Protein AF-A0A6P0SJJ9-F1 (afdb_monomer_lite)

Sequence (142 aa):
MNSSFESVNYPDRYIRHKGFMFYIEPIQSQLDQEDASFVLVPGLYNELDFSFRSVNYPDHFLRHQNYEIKLHESDGSDLFRKDATFKIVPGLYDDGGFSFESVNYPGYYIRHQNYQLYLHQLDNSELFNKDATFSIVKGFIQ

Structure (mmCIF, N/CA/C/O backbone):
data_AF-A0A6P0SJJ9-F1
#
_entry.id   AF-A0A6P0SJJ9-F1
#
loop_
_atom_site.group_PDB
_atom_site.id
_atom_site.type_symbol
_atom_site.label_atom_id
_atom_site.label_alt_id
_atom_site.label_comp_id
_atom_site.label_asym_id
_atom_site.label_entity_id
_atom_site.label_seq_id
_atom_site.pdbx_PDB_ins_code
_atom_site.Cartn_x
_atom_site.Cartn_y
_atom_site.Cartn_z
_atom_site.occupancy
_atom_site.B_iso_or_equiv
_atom_site.auth_seq_id
_atom_site.auth_comp_id
_atom_site.auth_asym_id
_atom_site.auth_atom_id
_atom_site.pdbx_PDB_model_num
ATOM 1 N N . MET A 1 1 ? 3.262 -1.990 17.799 1.00 78.94 1 MET A N 1
ATOM 2 C CA . MET A 1 1 ? 3.607 -0.629 17.341 1.00 78.94 1 MET A CA 1
ATOM 3 C C . MET A 1 1 ? 3.009 -0.463 15.964 1.00 78.94 1 MET A C 1
ATOM 5 O O . MET A 1 1 ? 3.092 -1.408 15.189 1.00 78.94 1 MET A O 1
ATOM 9 N N . ASN A 1 2 ? 2.385 0.680 15.704 1.00 92.81 2 ASN A N 1
ATOM 10 C CA . ASN A 1 2 ? 1.757 0.970 14.418 1.00 92.81 2 ASN A CA 1
ATOM 11 C C . ASN A 1 2 ? 2.792 1.590 13.468 1.00 92.81 2 ASN A C 1
ATOM 13 O O . ASN A 1 2 ? 3.774 2.190 13.921 1.00 92.81 2 ASN A O 1
ATOM 17 N N . SER A 1 3 ? 2.551 1.467 12.170 1.00 97.06 3 SER A N 1
ATOM 18 C CA . SER A 1 3 ? 3.398 1.963 11.087 1.00 97.06 3 SER A CA 1
ATOM 19 C C . SER A 1 3 ? 2.585 2.813 10.114 1.00 97.06 3 SER A C 1
ATOM 21 O O . SER A 1 3 ? 1.405 2.540 9.898 1.00 97.06 3 SER A O 1
ATOM 23 N N . SER A 1 4 ? 3.244 3.794 9.505 1.00 98.12 4 SER A N 1
ATOM 24 C CA . SER A 1 4 ? 2.756 4.521 8.327 1.00 98.12 4 SER A CA 1
ATOM 25 C C . SER A 1 4 ? 3.778 4.377 7.198 1.00 98.12 4 SER A C 1
ATOM 27 O O . SER A 1 4 ? 4.935 4.031 7.447 1.00 98.12 4 SER A O 1
ATOM 29 N N . PHE A 1 5 ? 3.370 4.644 5.959 1.00 98.50 5 PHE A N 1
ATOM 30 C CA . PHE A 1 5 ? 4.213 4.429 4.779 1.00 98.50 5 PHE A CA 1
ATOM 31 C C . PHE A 1 5 ? 4.271 5.699 3.938 1.00 98.50 5 PHE A C 1
ATOM 33 O O . PHE A 1 5 ? 3.246 6.120 3.409 1.00 98.50 5 PHE A O 1
ATOM 40 N N . GLU A 1 6 ? 5.444 6.317 3.841 1.00 98.56 6 GLU A N 1
ATOM 41 C CA . GLU A 1 6 ? 5.656 7.579 3.124 1.00 98.56 6 GLU A CA 1
ATOM 42 C C . GLU A 1 6 ? 6.171 7.331 1.707 1.00 98.56 6 GLU A C 1
ATOM 44 O O . GLU A 1 6 ? 7.075 6.524 1.518 1.00 98.56 6 GLU A O 1
ATOM 49 N N . SER A 1 7 ? 5.629 8.027 0.709 1.00 98.56 7 SER A N 1
ATOM 50 C CA . SER A 1 7 ? 6.098 7.940 -0.680 1.00 98.56 7 SER A CA 1
ATOM 51 C C . SER A 1 7 ? 7.488 8.560 -0.827 1.00 98.56 7 SER A C 1
ATOM 53 O O . SER A 1 7 ? 7.669 9.730 -0.499 1.00 98.56 7 SER A O 1
ATOM 55 N N . VAL A 1 8 ? 8.459 7.848 -1.410 1.00 97.69 8 VAL A N 1
ATOM 56 C CA . VAL A 1 8 ? 9.824 8.408 -1.545 1.00 97.69 8 VAL A CA 1
ATOM 57 C C . VAL A 1 8 ? 9.917 9.544 -2.567 1.00 97.69 8 VAL A C 1
ATOM 59 O O . VAL A 1 8 ? 10.735 10.449 -2.431 1.00 97.69 8 VAL A O 1
ATOM 62 N N . ASN A 1 9 ? 9.069 9.526 -3.598 1.00 97.50 9 ASN A N 1
ATOM 63 C CA . ASN A 1 9 ? 9.048 10.539 -4.658 1.00 97.50 9 ASN A CA 1
ATOM 64 C C . ASN A 1 9 ? 7.998 11.644 -4.466 1.00 97.50 9 ASN A C 1
ATOM 66 O O . ASN A 1 9 ? 7.994 12.612 -5.226 1.00 97.50 9 ASN A O 1
ATOM 70 N N . TYR A 1 10 ? 7.148 11.526 -3.444 1.00 97.94 10 TYR A N 1
ATOM 71 C CA . TYR A 1 10 ? 6.249 12.583 -2.987 1.00 97.94 10 TYR A CA 1
ATOM 72 C C . TYR A 1 10 ? 6.343 12.694 -1.459 1.00 97.94 10 TYR A C 1
ATOM 74 O O . TYR A 1 10 ? 5.454 12.191 -0.766 1.00 97.94 10 TYR A O 1
ATOM 82 N N . PRO A 1 11 ? 7.404 13.341 -0.942 1.00 94.19 11 PRO A N 1
ATOM 83 C CA . PRO A 1 11 ? 7.565 13.563 0.492 1.00 94.19 11 PRO A CA 1
ATOM 84 C C . PRO A 1 11 ? 6.331 14.233 1.105 1.00 94.19 11 PRO A C 1
ATOM 86 O O . PRO A 1 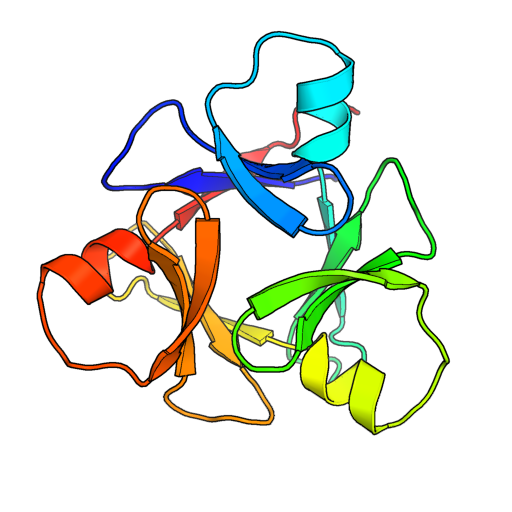11 ? 5.593 14.942 0.412 1.00 94.19 11 PRO A O 1
ATOM 89 N N . ASP A 1 12 ? 6.103 13.987 2.393 1.00 95.56 12 ASP A N 1
ATOM 90 C CA . ASP A 1 12 ? 4.917 14.411 3.150 1.00 95.56 12 ASP A CA 1
ATOM 91 C C . ASP A 1 12 ? 3.597 13.745 2.716 1.00 95.56 12 ASP A C 1
ATOM 93 O O . ASP A 1 12 ? 2.526 14.131 3.194 1.00 95.56 12 ASP A O 1
ATOM 97 N N . ARG A 1 13 ? 3.626 12.742 1.823 1.00 98.69 13 ARG A N 1
ATOM 98 C CA . ARG A 1 13 ? 2.438 11.961 1.446 1.00 98.69 13 ARG A CA 1
ATOM 99 C C . ARG A 1 13 ? 2.540 10.521 1.906 1.00 98.69 13 ARG A C 1
ATOM 101 O O . ARG A 1 13 ? 3.487 9.809 1.574 1.00 98.69 13 ARG A O 1
ATOM 108 N N . TYR A 1 14 ? 1.494 10.078 2.589 1.00 98.81 14 TYR A N 1
ATOM 109 C CA . TYR A 1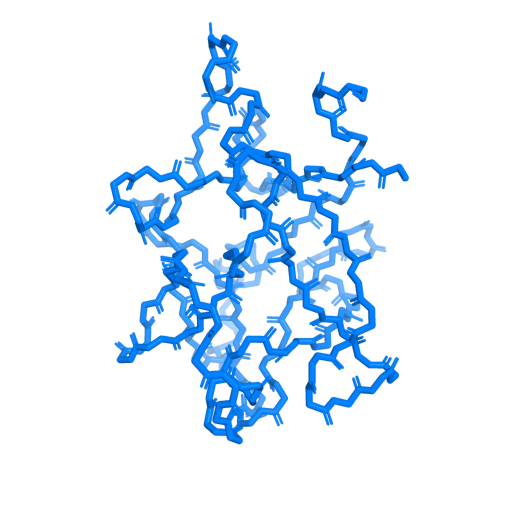 14 ? 1.447 8.776 3.231 1.00 98.81 14 TYR A CA 1
ATOM 110 C C . TYR A 1 14 ? 0.329 7.924 2.655 1.00 98.81 14 TYR A C 1
ATOM 112 O O . TYR A 1 14 ? -0.736 8.442 2.309 1.00 98.81 14 TYR A O 1
ATOM 120 N N . ILE A 1 15 ? 0.568 6.614 2.586 1.00 98.81 15 ILE A N 1
ATOM 121 C CA . ILE A 1 15 ? -0.477 5.634 2.309 1.00 98.81 15 ILE A CA 1
ATOM 122 C C . ILE A 1 15 ? -1.564 5.782 3.370 1.00 98.81 15 ILE A C 1
ATOM 124 O O . ILE A 1 15 ? -1.296 5.639 4.561 1.00 98.81 15 ILE A O 1
ATOM 128 N N . ARG A 1 16 ? -2.793 6.021 2.926 1.00 98.69 16 ARG A N 1
ATOM 129 C CA . ARG A 1 16 ? -3.986 6.031 3.769 1.00 98.69 16 ARG A CA 1
ATOM 130 C C . ARG A 1 16 ? -5.181 5.495 3.007 1.00 98.69 16 ARG A C 1
ATOM 132 O O . ARG A 1 16 ? -5.221 5.573 1.776 1.00 98.69 16 ARG A O 1
ATOM 139 N N . HIS A 1 17 ? -6.177 4.995 3.725 1.00 98.62 17 HIS A N 1
ATOM 140 C CA . HIS A 1 17 ? -7.463 4.687 3.107 1.00 98.62 17 HIS A CA 1
ATOM 141 C C . HIS A 1 17 ? -8.390 5.917 3.097 1.00 98.62 17 HIS A C 1
ATOM 143 O O . HIS A 1 17 ? -8.212 6.861 3.863 1.00 98.62 17 HIS A O 1
ATOM 149 N N . LYS A 1 18 ? -9.332 5.950 2.151 1.00 98.00 18 LYS A N 1
ATOM 150 C CA . LYS A 1 18 ? -10.395 6.955 2.011 1.00 98.00 18 LYS A CA 1
ATOM 151 C C . LYS A 1 18 ? -11.526 6.356 1.187 1.00 98.00 18 LYS A C 1
ATOM 153 O O . LYS A 1 18 ? -11.323 5.998 0.029 1.00 98.00 18 LYS A O 1
ATOM 158 N N . GLY A 1 19 ? -12.717 6.229 1.771 1.00 96.94 19 GLY A N 1
ATOM 159 C CA . GLY A 1 19 ? -13.846 5.592 1.081 1.00 96.94 19 GLY A CA 1
ATOM 160 C C . GLY A 1 19 ? -13.527 4.165 0.617 1.00 96.94 19 GLY A C 1
ATOM 161 O O . GLY A 1 19 ? -13.900 3.788 -0.489 1.00 96.94 19 GLY A O 1
ATOM 162 N N . PHE A 1 20 ? -12.796 3.404 1.440 1.00 97.75 20 PHE A N 1
ATOM 163 C CA . PHE A 1 20 ? -12.333 2.031 1.176 1.00 97.75 20 PHE A CA 1
ATOM 164 C C . PHE A 1 20 ? -11.338 1.852 0.016 1.00 97.75 20 PHE A C 1
ATOM 166 O O . PHE A 1 20 ? -10.963 0.724 -0.303 1.00 97.75 20 PHE A O 1
ATOM 173 N N . MET A 1 21 ? -10.848 2.942 -0.571 1.00 98.69 21 MET A N 1
ATOM 174 C CA . MET A 1 21 ? -9.752 2.945 -1.543 1.00 98.69 21 MET A CA 1
ATOM 175 C C . MET A 1 21 ? -8.486 3.503 -0.898 1.00 98.69 21 MET A C 1
ATOM 177 O O . MET A 1 21 ? -8.572 4.252 0.073 1.00 98.69 21 MET A O 1
ATOM 181 N N . PHE A 1 22 ? -7.314 3.158 -1.427 1.00 98.75 22 PHE A N 1
ATOM 182 C CA . PHE A 1 22 ? -6.045 3.663 -0.906 1.00 98.75 22 PHE A CA 1
ATOM 183 C C . PHE A 1 22 ? -5.429 4.757 -1.774 1.00 98.75 22 PHE A C 1
ATOM 185 O O . PHE A 1 22 ? -5.430 4.672 -3.002 1.00 98.75 22 PHE A O 1
ATOM 192 N N . TYR A 1 23 ? -4.844 5.752 -1.111 1.00 98.81 23 TYR A N 1
ATOM 193 C CA . TYR A 1 23 ? -4.188 6.901 -1.729 1.00 98.81 23 TYR A CA 1
ATOM 194 C C . TYR A 1 23 ? -2.895 7.264 -0.998 1.00 98.81 23 TYR A C 1
ATOM 196 O O . TYR A 1 23 ? -2.699 6.860 0.146 1.00 98.81 23 TYR A O 1
ATOM 204 N N . ILE A 1 24 ? -2.057 8.080 -1.641 1.00 98.88 24 ILE A N 1
ATOM 205 C CA . ILE A 1 24 ? -1.006 8.857 -0.983 1.00 98.88 24 ILE A CA 1
ATOM 206 C C . ILE A 1 24 ? -1.437 10.321 -0.816 1.00 98.88 24 ILE A C 1
ATOM 208 O O . ILE A 1 24 ? -1.603 11.074 -1.782 1.00 98.88 24 ILE A O 1
ATOM 212 N N . GLU A 1 25 ? -1.600 10.765 0.425 1.00 98.62 25 GLU A N 1
ATOM 213 C CA . GLU A 1 25 ? -2.015 12.137 0.732 1.00 98.62 25 GLU A CA 1
ATOM 214 C C . GLU A 1 25 ? -1.274 12.705 1.951 1.00 98.62 25 GLU A C 1
ATOM 216 O O . GLU A 1 25 ? -0.770 11.939 2.775 1.00 98.62 25 GLU A O 1
ATOM 221 N N . PRO A 1 26 ? -1.194 14.043 2.080 1.00 98.38 26 PRO A N 1
ATOM 222 C CA . PRO A 1 26 ? -0.755 14.675 3.316 1.00 98.38 26 PRO A CA 1
ATOM 223 C C . PRO A 1 26 ? -1.697 14.357 4.477 1.00 98.38 26 PRO A C 1
ATOM 225 O O . PRO A 1 26 ? -2.914 14.308 4.302 1.00 98.38 26 PRO A O 1
ATOM 228 N N . ILE A 1 27 ? -1.133 14.210 5.673 1.00 98.00 27 ILE A N 1
ATOM 229 C CA . ILE A 1 27 ? -1.885 13.935 6.902 1.00 98.00 27 ILE A CA 1
ATOM 230 C C . ILE A 1 27 ? -2.177 15.257 7.607 1.00 98.00 27 ILE A C 1
ATOM 232 O O . ILE A 1 27 ? -1.262 15.922 8.089 1.00 98.00 27 ILE A O 1
ATOM 236 N N . GLN A 1 28 ? -3.448 15.666 7.633 1.00 97.50 28 GLN A N 1
ATOM 237 C CA . GLN A 1 28 ? -3.851 17.010 8.077 1.00 97.50 28 GLN A CA 1
ATOM 238 C C . GLN A 1 28 ? -4.836 16.995 9.247 1.00 97.50 28 GLN A C 1
ATOM 240 O O . GLN A 1 28 ? -5.071 18.027 9.877 1.00 97.50 28 GLN A O 1
ATOM 245 N N . SER A 1 29 ? -5.412 15.838 9.554 1.00 97.81 29 SER A N 1
ATOM 246 C CA . SER A 1 29 ? -6.417 15.671 10.597 1.00 97.81 29 SER A CA 1
ATOM 247 C C . SER A 1 29 ? -6.179 14.406 11.418 1.00 97.81 29 SER A C 1
ATOM 249 O O . SER A 1 29 ? -5.416 13.526 11.027 1.00 97.81 29 SER A O 1
ATOM 251 N N . GLN A 1 30 ? -6.862 14.303 12.559 1.00 97.31 30 GLN A N 1
ATOM 252 C CA . GLN A 1 30 ? -6.878 13.081 13.369 1.00 97.31 30 GLN A CA 1
ATOM 253 C C . GLN A 1 30 ? -7.412 11.879 12.574 1.00 97.31 30 GLN A C 1
ATOM 255 O O . GLN A 1 30 ? -6.871 10.784 12.682 1.00 97.31 30 GLN A O 1
ATOM 260 N N . LEU A 1 31 ? -8.428 12.099 11.733 1.00 97.56 31 LEU A N 1
ATOM 261 C CA . LEU A 1 31 ? -8.965 11.053 10.869 1.00 97.56 31 LEU A CA 1
ATOM 262 C C . LEU A 1 31 ? -7.917 10.580 9.854 1.00 97.56 31 LEU A C 1
ATOM 264 O O . LEU A 1 31 ? -7.741 9.382 9.688 1.00 97.56 31 LEU A O 1
ATOM 268 N N . ASP A 1 32 ? -7.158 11.493 9.237 1.00 98.31 32 ASP A N 1
ATOM 269 C CA . ASP A 1 32 ? -6.086 11.089 8.316 1.00 98.31 32 ASP A CA 1
ATOM 270 C C . ASP A 1 32 ? -4.999 10.277 9.041 1.00 98.31 32 ASP A C 1
ATOM 272 O O . ASP A 1 32 ? -4.464 9.326 8.479 1.00 98.31 32 ASP A O 1
ATOM 276 N N . GLN A 1 33 ? -4.677 10.625 10.294 1.00 98.06 33 GLN A N 1
ATOM 277 C CA . GLN A 1 33 ? -3.707 9.880 11.106 1.00 98.06 33 GLN A CA 1
ATOM 278 C C . GLN A 1 33 ? -4.171 8.445 11.371 1.00 98.06 33 GLN A C 1
ATOM 280 O O . GLN A 1 33 ? -3.372 7.511 11.284 1.00 98.06 33 GLN A O 1
ATOM 285 N N . GLU A 1 34 ? -5.452 8.276 11.685 1.00 97.62 34 GLU A N 1
ATOM 286 C CA . GLU A 1 34 ? -6.103 6.980 11.862 1.00 97.62 34 GLU A CA 1
ATOM 287 C C . GLU A 1 34 ? -6.143 6.182 10.553 1.00 97.62 34 GLU A C 1
ATOM 289 O O . GLU A 1 34 ? -5.771 5.007 10.540 1.00 97.62 34 GLU A O 1
ATOM 294 N N . ASP A 1 35 ? -6.497 6.835 9.445 1.00 98.56 35 ASP A N 1
ATOM 295 C CA . ASP A 1 35 ? -6.578 6.229 8.115 1.00 98.56 35 ASP A CA 1
ATOM 296 C C . ASP A 1 35 ? -5.211 5.826 7.539 1.00 98.56 35 ASP A C 1
ATOM 298 O O . ASP A 1 35 ? -5.136 4.948 6.675 1.00 98.56 35 ASP A O 1
ATOM 302 N N . ALA A 1 36 ? -4.136 6.473 7.997 1.00 98.50 36 ALA A N 1
ATOM 303 C CA . ALA A 1 36 ? -2.756 6.245 7.569 1.00 98.50 36 ALA A CA 1
ATOM 304 C C . ALA A 1 36 ? -1.950 5.335 8.508 1.00 98.50 36 ALA A C 1
ATOM 306 O O . ALA A 1 36 ? -0.758 5.129 8.276 1.00 98.50 36 ALA A O 1
ATOM 307 N N . SER A 1 37 ? -2.567 4.812 9.571 1.00 98.06 37 SER A N 1
ATOM 308 C CA . SER A 1 37 ? -1.888 3.970 10.557 1.00 98.06 37 SER A CA 1
ATOM 309 C C . SER A 1 37 ? -2.290 2.505 10.409 1.00 98.06 37 SER A C 1
ATOM 311 O O . SER A 1 37 ? -3.470 2.149 10.428 1.00 98.06 37 SER A O 1
ATOM 313 N N . PHE A 1 38 ? -1.282 1.638 10.324 1.00 98.19 38 PHE A N 1
ATOM 314 C CA . PHE A 1 38 ? -1.453 0.205 10.104 1.00 98.19 38 PHE A CA 1
ATOM 315 C C . PHE A 1 38 ? -0.656 -0.619 11.107 1.00 98.19 38 PHE A C 1
ATOM 317 O O . PHE A 1 38 ? 0.400 -0.212 11.590 1.00 98.19 38 PHE A O 1
ATOM 324 N N . VAL A 1 39 ? -1.135 -1.826 11.377 1.00 97.88 39 VAL A N 1
ATOM 325 C CA . VAL A 1 39 ? -0.356 -2.869 12.040 1.00 97.88 39 VAL A CA 1
ATOM 326 C C . VAL A 1 39 ? 0.102 -3.853 10.973 1.00 97.88 39 VAL A C 1
ATOM 328 O O . VAL A 1 39 ? -0.727 -4.508 10.341 1.00 97.88 39 VAL A O 1
ATOM 331 N N . LEU A 1 40 ? 1.418 -3.976 10.793 1.00 97.69 40 LEU A N 1
ATOM 332 C CA . LEU A 1 40 ? 1.992 -5.093 10.049 1.00 97.69 40 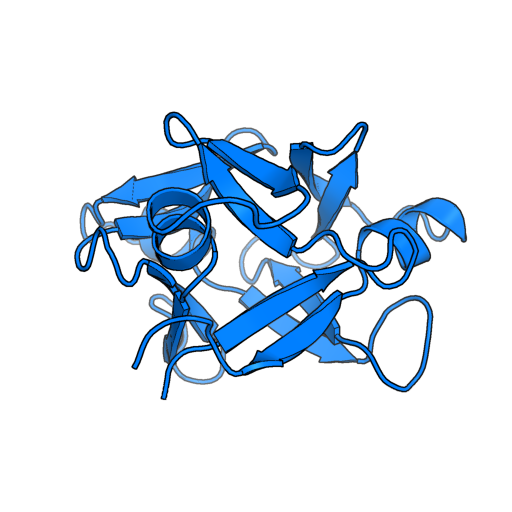LEU A CA 1
ATOM 333 C C . LEU A 1 40 ? 1.844 -6.359 10.893 1.00 97.69 40 LEU A C 1
ATOM 335 O O . LEU A 1 40 ? 2.387 -6.451 11.995 1.00 97.69 40 LEU A O 1
ATOM 339 N N . VAL A 1 41 ? 1.076 -7.314 10.384 1.00 98.19 41 VAL A N 1
ATOM 340 C CA . VAL A 1 41 ? 0.879 -8.632 10.997 1.00 98.19 41 VAL A CA 1
ATOM 341 C C . VAL A 1 41 ? 1.503 -9.708 10.106 1.00 98.19 41 VAL A C 1
ATOM 343 O O . VAL A 1 41 ? 1.704 -9.439 8.915 1.00 98.19 41 VAL A O 1
ATOM 346 N N . PRO A 1 42 ? 1.796 -10.913 10.640 1.00 98.62 42 PRO A N 1
ATOM 347 C CA . PRO A 1 42 ? 2.135 -12.056 9.799 1.00 98.62 42 PRO A CA 1
ATOM 348 C C . PRO A 1 42 ? 1.121 -12.206 8.666 1.00 98.62 42 PRO A C 1
ATOM 350 O O . PRO A 1 42 ? -0.083 -12.025 8.878 1.00 98.62 42 PRO A O 1
ATOM 353 N N . GLY A 1 43 ? 1.620 -12.479 7.465 1.00 98.44 43 GLY A N 1
ATOM 354 C CA . GLY A 1 43 ? 0.810 -12.557 6.263 1.00 98.44 43 GLY A CA 1
ATOM 355 C C . GLY A 1 43 ? -0.332 -13.547 6.428 1.00 98.44 43 GLY A C 1
ATOM 356 O O . GLY A 1 43 ? -0.128 -14.676 6.873 1.00 98.44 43 GLY A O 1
ATOM 357 N N . LEU A 1 44 ? -1.541 -13.132 6.047 1.00 98.56 44 LEU A N 1
ATOM 358 C CA . LEU A 1 44 ? -2.723 -13.970 6.222 1.00 98.56 44 LEU A CA 1
ATOM 359 C C . LEU A 1 44 ? -2.601 -15.291 5.446 1.00 98.56 44 LEU A C 1
ATOM 361 O O . LEU A 1 44 ? -3.116 -16.303 5.904 1.00 98.56 44 LEU A O 1
ATOM 365 N N . TYR A 1 45 ? -1.932 -15.295 4.287 1.00 98.38 45 TYR A N 1
ATOM 366 C CA . TYR A 1 45 ? -1.689 -16.502 3.487 1.00 98.38 45 TYR A CA 1
ATOM 367 C C . TYR A 1 45 ? -0.383 -17.233 3.833 1.00 98.38 45 TYR A C 1
ATOM 369 O O . TYR A 1 45 ? -0.338 -18.461 3.787 1.00 98.38 45 TYR A O 1
ATOM 377 N N . ASN A 1 46 ? 0.676 -16.486 4.147 1.00 96.88 46 ASN A N 1
ATOM 378 C CA . ASN A 1 46 ? 1.999 -17.005 4.484 1.00 96.88 46 ASN A CA 1
ATOM 379 C C . ASN A 1 46 ? 2.591 -16.163 5.616 1.00 96.88 46 ASN A C 1
ATOM 381 O O . ASN A 1 46 ? 2.838 -14.973 5.435 1.00 96.88 46 ASN A O 1
ATOM 385 N N . GLU A 1 47 ? 2.858 -16.787 6.760 1.00 97.44 47 GLU A N 1
ATOM 386 C CA . GLU A 1 47 ? 3.302 -16.098 7.979 1.00 97.44 47 GLU A CA 1
ATOM 387 C C . GLU A 1 47 ? 4.719 -15.504 7.878 1.00 97.44 47 GLU A C 1
ATOM 389 O O . GLU A 1 47 ? 5.101 -14.699 8.725 1.00 97.44 47 GLU A O 1
ATOM 394 N N . LEU A 1 48 ? 5.497 -15.885 6.856 1.00 97.69 48 LEU A N 1
ATOM 395 C CA . LEU A 1 48 ? 6.805 -15.285 6.556 1.00 97.69 48 LEU A CA 1
ATOM 396 C C . LEU A 1 48 ? 6.700 -13.944 5.810 1.00 97.69 48 LEU A C 1
ATOM 398 O O . LEU A 1 48 ? 7.682 -13.205 5.748 1.00 97.69 48 LEU A O 1
ATOM 402 N N . ASP A 1 49 ? 5.531 -13.659 5.237 1.00 98.50 49 ASP A N 1
ATOM 403 C CA . ASP A 1 49 ? 5.206 -12.416 4.541 1.00 98.50 49 ASP A CA 1
ATOM 404 C C . ASP A 1 49 ? 4.345 -11.520 5.453 1.00 98.50 49 ASP A C 1
ATOM 406 O O . ASP A 1 49 ? 4.211 -11.783 6.651 1.00 98.50 49 ASP A O 1
ATOM 410 N N . PHE A 1 50 ? 3.751 -10.448 4.917 1.00 98.69 50 PHE A N 1
ATOM 411 C CA . PHE A 1 50 ? 3.025 -9.465 5.725 1.00 98.69 50 PHE A CA 1
ATOM 412 C C . PHE A 1 50 ? 1.644 -9.122 5.173 1.00 98.69 50 PHE A C 1
ATOM 414 O O . PHE A 1 50 ? 1.420 -9.069 3.963 1.00 98.69 50 PHE A O 1
ATOM 421 N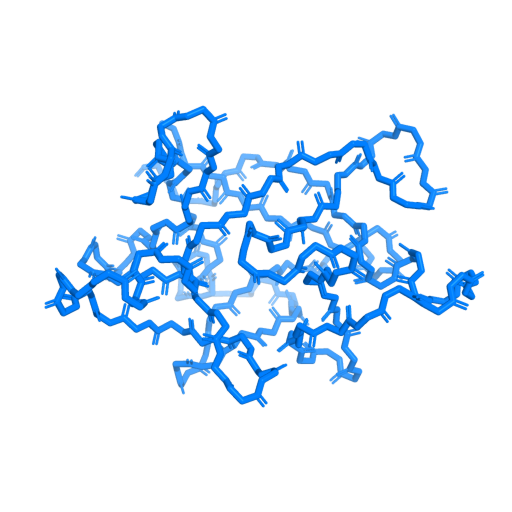 N . SER A 1 51 ? 0.728 -8.812 6.088 1.00 98.81 51 SER A N 1
ATOM 422 C CA . SER A 1 51 ? -0.556 -8.178 5.789 1.00 98.81 51 SER A CA 1
ATOM 423 C C . SER A 1 51 ? -0.675 -6.863 6.557 1.00 98.81 51 SER A C 1
ATOM 425 O O . SER A 1 51 ? -0.196 -6.735 7.686 1.00 98.81 51 SER A O 1
ATOM 427 N N . PHE A 1 52 ? -1.322 -5.873 5.943 1.00 98.69 52 PHE A N 1
ATOM 428 C CA . PHE A 1 52 ? -1.460 -4.527 6.499 1.00 98.69 52 PHE A CA 1
ATOM 429 C C . PHE A 1 52 ? -2.861 -4.387 7.081 1.00 98.69 52 PHE A C 1
ATOM 431 O O . PHE A 1 52 ? -3.833 -4.229 6.339 1.00 98.69 52 PHE A O 1
ATOM 438 N N . ARG A 1 53 ? -2.973 -4.471 8.405 1.00 98.69 53 ARG A N 1
ATOM 439 C CA . ARG A 1 53 ? -4.245 -4.310 9.115 1.00 98.69 53 ARG A CA 1
ATOM 440 C C . ARG A 1 53 ? -4.468 -2.842 9.449 1.00 98.69 53 ARG A C 1
ATOM 442 O O . ARG A 1 53 ? -3.568 -2.215 10.006 1.00 98.69 53 ARG A O 1
ATOM 449 N N . SER A 1 54 ? -5.641 -2.300 9.138 1.00 98.25 54 SER A N 1
ATOM 450 C CA . SER A 1 54 ? -5.989 -0.932 9.542 1.00 98.25 54 SER A CA 1
ATOM 451 C C . SER A 1 54 ? -6.059 -0.824 11.069 1.00 98.25 54 SER A C 1
ATOM 453 O O . SER A 1 54 ? -6.498 -1.754 11.748 1.00 98.25 54 SER A O 1
ATOM 455 N N . VAL A 1 55 ? -5.611 0.306 11.623 1.00 97.12 55 VAL A N 1
ATOM 456 C CA . VAL A 1 55 ? -5.763 0.570 13.060 1.00 97.12 55 VAL A CA 1
ATOM 457 C C . VAL A 1 55 ? -7.198 0.979 13.402 1.00 97.12 55 VAL A C 1
ATOM 459 O O . VAL A 1 55 ? -7.730 0.502 14.401 1.00 97.12 55 VAL A O 1
ATOM 462 N N . ASN A 1 56 ? -7.843 1.821 12.587 1.00 97.00 56 ASN A N 1
ATOM 463 C CA . ASN A 1 56 ? -9.205 2.301 12.855 1.00 97.00 56 ASN A CA 1
ATOM 464 C C . ASN A 1 56 ? -10.322 1.368 12.354 1.00 97.00 56 ASN A C 1
ATOM 466 O O . ASN A 1 56 ? -11.455 1.486 12.814 1.00 97.00 56 ASN A O 1
ATOM 470 N N . TYR A 1 57 ? -9.996 0.392 11.502 1.00 98.00 57 TYR A N 1
ATOM 471 C CA . TYR A 1 57 ? -10.871 -0.719 11.114 1.00 98.00 57 TYR A CA 1
ATOM 472 C C . TYR A 1 57 ? -10.152 -2.058 11.366 1.00 98.00 57 TYR A C 1
ATOM 474 O O . TYR A 1 57 ? -9.605 -2.643 10.430 1.00 98.00 57 TYR A O 1
ATOM 482 N N . PRO A 1 58 ? -10.127 -2.566 12.614 1.00 96.25 58 PRO A N 1
ATOM 483 C CA . PRO A 1 58 ? -9.278 -3.701 12.994 1.00 96.25 58 PRO A CA 1
ATOM 484 C C . PRO A 1 58 ? -9.560 -5.012 12.251 1.00 96.25 58 PRO A C 1
ATOM 486 O O . PRO A 1 58 ? -8.657 -5.832 12.111 1.00 96.25 58 PRO A O 1
ATOM 489 N N . ASP A 1 59 ? -10.777 -5.211 11.746 1.00 97.69 59 ASP A N 1
ATOM 490 C CA . ASP A 1 59 ? -11.139 -6.402 10.963 1.00 97.69 59 ASP A CA 1
ATOM 491 C C . ASP A 1 59 ? -10.828 -6.248 9.459 1.00 97.69 59 ASP A C 1
ATOM 493 O O . ASP A 1 59 ? -11.079 -7.157 8.664 1.00 97.69 59 ASP A O 1
ATOM 497 N N . HIS A 1 60 ? -10.284 -5.093 9.053 1.00 98.75 60 HIS A N 1
ATOM 498 C CA . HIS A 1 60 ? -10.009 -4.752 7.662 1.00 98.75 60 HIS A CA 1
ATOM 499 C C . HIS A 1 60 ? -8.516 -4.731 7.329 1.00 98.75 60 HIS A C 1
ATOM 501 O O . HIS A 1 60 ? -7.661 -4.301 8.112 1.00 98.75 60 HIS A O 1
ATOM 507 N N . PHE A 1 61 ? -8.220 -5.134 6.095 1.00 98.88 61 PHE A N 1
ATOM 508 C CA . PHE A 1 61 ? -6.867 -5.242 5.565 1.00 98.88 61 PHE A CA 1
ATOM 509 C C . PHE A 1 61 ? -6.745 -4.547 4.213 1.00 98.88 61 PHE A C 1
ATOM 511 O O . PHE A 1 61 ? -7.710 -4.466 3.446 1.00 98.88 61 PHE A O 1
ATOM 518 N N . LEU A 1 62 ? -5.536 -4.074 3.914 1.00 98.81 62 LEU A N 1
ATOM 519 C CA . LEU A 1 62 ? -5.142 -3.731 2.554 1.00 98.81 62 LEU A CA 1
ATOM 520 C C . LEU A 1 62 ? -5.121 -5.012 1.720 1.00 98.81 62 LEU A C 1
ATOM 522 O O . LEU A 1 62 ? -4.422 -5.966 2.061 1.00 98.81 62 LEU A O 1
ATOM 526 N N . ARG A 1 63 ? -5.845 -5.014 0.603 1.00 98.75 63 ARG A N 1
ATOM 527 C CA . ARG A 1 63 ? -5.769 -6.079 -0.399 1.00 98.75 63 ARG A CA 1
ATOM 528 C C . ARG A 1 63 ? -5.828 -5.516 -1.803 1.00 98.75 63 ARG A C 1
ATOM 530 O O . ARG A 1 63 ? -6.363 -4.425 -2.015 1.00 98.75 63 ARG A O 1
ATOM 537 N N . HIS A 1 64 ? -5.354 -6.288 -2.769 1.00 98.81 64 HIS A N 1
ATOM 538 C CA . HIS A 1 64 ? -5.639 -5.987 -4.166 1.00 98.81 64 HIS A CA 1
ATOM 539 C C . HIS A 1 64 ? -6.980 -6.597 -4.612 1.00 98.81 64 HIS A C 1
ATOM 541 O O . HIS A 1 64 ? -7.448 -7.607 -4.085 1.00 98.81 64 HIS A O 1
ATOM 547 N N . GLN A 1 65 ? -7.647 -5.935 -5.555 1.00 98.56 65 GLN A N 1
ATOM 548 C CA . GLN A 1 65 ? -8.791 -6.467 -6.293 1.00 98.56 65 GLN A CA 1
ATOM 549 C C . GLN A 1 65 ? -8.926 -5.741 -7.615 1.00 98.56 65 GLN A C 1
ATOM 551 O O . GLN A 1 65 ? -8.994 -4.514 -7.621 1.00 98.56 65 GLN A O 1
ATOM 556 N N . ASN A 1 66 ? -9.040 -6.475 -8.723 1.00 97.81 66 ASN A N 1
ATOM 557 C CA . ASN A 1 66 ? -9.119 -5.867 -10.056 1.00 97.81 66 ASN A CA 1
ATOM 558 C C . ASN A 1 66 ? -7.981 -4.852 -10.291 1.00 97.81 66 ASN A C 1
ATOM 560 O O . ASN A 1 66 ? -8.203 -3.804 -10.889 1.00 97.81 66 ASN A O 1
ATOM 564 N N . TYR A 1 67 ? -6.783 -5.153 -9.774 1.00 98.12 67 TYR A N 1
ATOM 565 C CA . TYR A 1 67 ? -5.592 -4.293 -9.806 1.00 98.12 67 TYR A CA 1
ATOM 566 C C . TYR A 1 67 ? -5.684 -2.976 -9.014 1.00 98.12 67 TYR A C 1
ATOM 568 O O . TYR A 1 67 ? -4.748 -2.184 -9.029 1.00 98.12 67 TYR A O 1
ATOM 576 N N . GLU A 1 68 ? -6.753 -2.749 -8.256 1.00 98.69 68 GLU A N 1
ATOM 577 C CA . GLU A 1 68 ? -6.867 -1.631 -7.318 1.00 98.69 68 GLU A CA 1
ATOM 578 C C . GLU A 1 68 ? -6.514 -2.076 -5.899 1.00 98.69 68 GLU A C 1
ATOM 580 O O . GLU A 1 68 ? -6.776 -3.220 -5.523 1.00 98.69 68 GLU A O 1
ATOM 585 N N . ILE A 1 69 ? -5.978 -1.165 -5.085 1.00 98.81 69 ILE A N 1
ATOM 586 C CA . ILE A 1 69 ? -5.732 -1.427 -3.665 1.00 98.81 69 ILE A CA 1
ATOM 587 C C . ILE A 1 69 ? -6.892 -0.891 -2.823 1.00 98.81 69 ILE A C 1
ATOM 589 O O . ILE A 1 69 ? -7.241 0.291 -2.892 1.00 98.81 69 ILE A O 1
ATOM 593 N N . LYS A 1 70 ? -7.490 -1.776 -2.021 1.00 98.69 70 LYS A N 1
ATOM 594 C CA . LYS A 1 70 ? -8.718 -1.520 -1.258 1.00 98.69 70 LYS A CA 1
ATOM 595 C C . LYS A 1 70 ? -8.553 -1.889 0.202 1.00 98.69 70 LYS A C 1
ATOM 597 O O . LYS A 1 70 ? -7.820 -2.820 0.532 1.00 98.69 70 LYS A O 1
ATOM 602 N N . LEU A 1 71 ? -9.285 -1.184 1.057 1.00 98.81 71 LEU A N 1
ATOM 603 C CA . LEU A 1 71 ? -9.504 -1.589 2.438 1.00 98.81 71 LEU A CA 1
ATOM 604 C C . LEU A 1 71 ? -10.749 -2.469 2.475 1.00 98.81 71 LEU A C 1
ATOM 606 O O . LEU A 1 71 ? -11.813 -2.052 2.022 1.00 98.81 71 LEU A O 1
ATOM 610 N N . HIS A 1 72 ? -10.626 -3.685 2.992 1.00 98.56 72 HIS A N 1
ATOM 611 C CA . HIS A 1 72 ? -11.743 -4.622 3.003 1.00 98.56 72 HIS A CA 1
ATOM 612 C C . HIS A 1 72 ? -11.718 -5.508 4.240 1.00 98.56 72 HIS A C 1
ATOM 614 O O . HIS A 1 72 ? -10.643 -5.925 4.676 1.00 98.56 72 HIS A O 1
ATOM 620 N N . GLU A 1 73 ? -12.900 -5.803 4.775 1.00 98.56 73 GLU A N 1
ATOM 621 C CA . GLU A 1 73 ? -13.077 -6.778 5.846 1.00 98.56 73 GLU A CA 1
ATOM 622 C C . GLU A 1 73 ? -12.651 -8.170 5.371 1.00 98.56 73 GLU A C 1
ATOM 624 O O . GLU A 1 73 ? -12.920 -8.562 4.230 1.00 98.56 73 GLU A O 1
ATOM 629 N N . SER A 1 74 ? -11.962 -8.909 6.239 1.00 97.88 74 SER A N 1
ATOM 630 C CA . SER A 1 74 ? -11.576 -10.288 5.948 1.00 97.88 74 SER A CA 1
ATOM 631 C C . SER A 1 74 ? -12.793 -11.205 5.923 1.00 97.88 74 SER A C 1
ATOM 633 O O . SER A 1 74 ? -13.468 -11.382 6.931 1.00 97.88 74 SER A O 1
ATOM 635 N N . ASP A 1 75 ? -13.027 -11.861 4.787 1.00 97.81 75 ASP A N 1
ATOM 636 C CA . ASP A 1 75 ? -14.052 -12.905 4.650 1.00 97.81 75 ASP A CA 1
ATOM 637 C C . ASP A 1 75 ? -13.530 -14.309 5.013 1.00 97.81 75 ASP A C 1
ATOM 639 O O . ASP A 1 75 ? -14.251 -15.303 4.913 1.00 97.81 75 ASP A O 1
ATOM 643 N N . GLY A 1 76 ? -12.257 -14.413 5.413 1.00 97.38 76 GLY A N 1
ATOM 644 C CA . GLY A 1 76 ? -11.616 -15.680 5.752 1.00 97.38 76 GLY A CA 1
ATOM 645 C C . GLY A 1 76 ? -11.428 -16.635 4.567 1.00 97.38 76 GLY A C 1
ATOM 646 O O . GLY A 1 76 ? -11.092 -17.801 4.783 1.00 97.38 76 GLY A O 1
ATOM 647 N N . SER A 1 77 ? -11.614 -16.190 3.324 1.00 98.62 77 SER A N 1
ATOM 648 C CA . SER A 1 77 ? -11.371 -17.006 2.134 1.00 98.62 77 S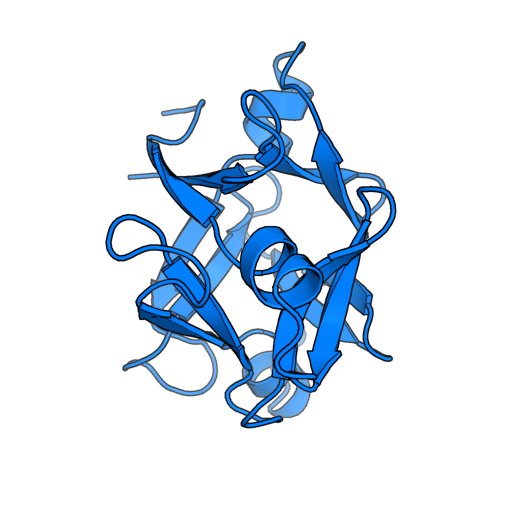ER A CA 1
ATOM 649 C C . SER A 1 77 ? -9.879 -17.096 1.798 1.00 98.62 77 SER A C 1
ATOM 651 O O . SER A 1 77 ? -9.092 -16.193 2.083 1.00 98.62 77 SER A O 1
ATOM 653 N N . ASP A 1 78 ? -9.470 -18.183 1.135 1.00 98.56 78 ASP A N 1
ATOM 654 C CA . ASP A 1 78 ? -8.103 -18.310 0.608 1.00 98.56 78 ASP A CA 1
ATOM 655 C C . ASP A 1 78 ? -7.742 -17.190 -0.370 1.00 98.56 78 ASP A C 1
ATOM 657 O O . ASP A 1 78 ? -6.596 -16.743 -0.399 1.00 98.56 78 ASP A O 1
ATOM 661 N N . LEU A 1 79 ? -8.709 -16.747 -1.180 1.00 98.62 79 LEU A N 1
ATOM 662 C CA . LEU A 1 79 ? -8.503 -15.668 -2.137 1.00 98.62 79 LEU A CA 1
ATOM 663 C C . LEU A 1 79 ? -8.196 -14.361 -1.408 1.00 98.62 79 LEU A C 1
ATOM 665 O O . LEU A 1 79 ? -7.172 -13.752 -1.696 1.00 98.62 79 LEU A O 1
ATOM 669 N N . PHE A 1 80 ? -9.010 -13.984 -0.418 1.00 98.81 80 PHE A N 1
ATOM 670 C CA . PHE A 1 80 ? -8.760 -12.784 0.377 1.00 98.81 80 PHE A CA 1
ATOM 671 C C . PHE A 1 80 ? -7.384 -12.833 1.033 1.00 98.81 80 PHE A C 1
ATOM 673 O O . PHE A 1 80 ? -6.624 -11.873 0.938 1.00 98.81 80 PHE A O 1
ATOM 680 N N . ARG A 1 81 ? -7.034 -13.963 1.663 1.00 98.81 81 ARG A N 1
ATOM 681 C CA . ARG A 1 81 ? -5.724 -14.118 2.309 1.00 98.81 81 ARG A CA 1
ATOM 682 C C . ARG A 1 81 ? -4.584 -13.887 1.325 1.00 98.81 81 ARG A C 1
ATOM 684 O O . ARG A 1 81 ? -3.636 -13.180 1.654 1.00 98.81 81 ARG A O 1
ATOM 691 N N . LYS A 1 82 ? -4.674 -14.460 0.124 1.00 98.81 82 LYS A N 1
ATOM 692 C CA . LYS A 1 82 ? -3.672 -14.282 -0.933 1.00 98.81 82 LYS A CA 1
ATOM 693 C C . LYS A 1 82 ? -3.615 -12.836 -1.423 1.00 98.81 82 LYS A C 1
ATOM 695 O O . LYS A 1 82 ? -2.526 -12.290 -1.549 1.00 98.81 82 LYS A O 1
ATOM 700 N N . ASP A 1 83 ? -4.771 -12.216 -1.635 1.00 98.88 83 ASP A N 1
ATOM 701 C CA . ASP A 1 83 ? -4.879 -10.842 -2.128 1.00 98.88 83 ASP A CA 1
ATOM 702 C C . ASP A 1 83 ? -4.407 -9.788 -1.114 1.00 98.88 83 ASP A C 1
ATOM 704 O O . ASP A 1 83 ? -4.008 -8.686 -1.495 1.00 98.88 83 ASP A O 1
ATOM 708 N N . ALA A 1 84 ? -4.459 -10.123 0.176 1.00 98.88 84 ALA A N 1
ATOM 709 C CA . ALA A 1 84 ? -4.076 -9.270 1.297 1.00 98.88 84 ALA A CA 1
ATOM 710 C C . ALA A 1 84 ? -2.661 -9.546 1.838 1.00 98.88 84 ALA A C 1
ATOM 712 O O . ALA A 1 84 ? -2.294 -9.007 2.885 1.00 98.88 84 ALA A O 1
ATOM 713 N N . THR A 1 85 ? -1.870 -10.404 1.185 1.00 98.94 85 THR A N 1
ATOM 714 C CA . THR A 1 85 ? -0.513 -10.747 1.637 1.00 98.94 85 THR A CA 1
ATOM 715 C C . THR A 1 85 ? 0.531 -10.248 0.643 1.00 98.94 85 THR A C 1
ATOM 717 O O . THR A 1 85 ? 0.426 -10.474 -0.565 1.00 98.94 85 THR A O 1
ATOM 720 N N . PHE A 1 86 ? 1.562 -9.587 1.164 1.00 98.88 86 PHE A N 1
ATOM 721 C CA . PHE A 1 86 ? 2.634 -8.989 0.379 1.00 98.88 86 PHE A CA 1
ATOM 722 C C . PHE A 1 86 ? 3.998 -9.285 0.997 1.00 98.88 86 PHE A C 1
ATOM 724 O O . PHE A 1 86 ? 4.163 -9.293 2.219 1.00 98.88 86 PHE A O 1
ATOM 731 N N . LYS A 1 87 ? 4.995 -9.467 0.136 1.00 98.81 87 LYS A N 1
ATOM 732 C CA . LYS A 1 87 ? 6.401 -9.457 0.528 1.00 98.81 87 LYS A CA 1
ATOM 733 C C . LYS A 1 87 ? 6.851 -8.015 0.688 1.00 98.81 87 LYS A C 1
ATOM 735 O O . LYS A 1 87 ? 6.581 -7.187 -0.181 1.00 98.81 87 LYS A O 1
ATOM 740 N N . ILE A 1 88 ? 7.582 -7.733 1.758 1.00 98.38 88 ILE A N 1
ATOM 741 C CA . ILE A 1 88 ? 8.313 -6.475 1.908 1.00 98.38 88 ILE A CA 1
ATOM 742 C C . ILE A 1 88 ? 9.730 -6.726 1.395 1.00 98.38 88 ILE A C 1
ATOM 744 O O . ILE A 1 88 ? 10.466 -7.527 1.969 1.00 98.38 88 ILE A O 1
ATOM 748 N N . VAL A 1 89 ? 10.094 -6.074 0.295 1.00 98.19 89 VAL A N 1
ATOM 749 C CA . VAL A 1 89 ? 11.397 -6.229 -0.369 1.00 98.19 89 VAL A CA 1
ATOM 750 C C . VAL A 1 89 ? 12.163 -4.902 -0.353 1.00 98.19 89 VAL A C 1
ATOM 752 O O . VAL A 1 89 ? 11.535 -3.860 -0.132 1.00 98.19 89 VAL A O 1
ATOM 755 N N . PRO A 1 90 ? 13.495 -4.905 -0.576 1.00 98.19 90 PRO A N 1
ATOM 756 C CA . PRO A 1 90 ? 14.239 -3.667 -0.797 1.00 98.19 90 PRO A CA 1
ATOM 757 C C . PRO A 1 90 ? 13.564 -2.791 -1.857 1.00 98.19 90 PRO A C 1
ATOM 759 O O . PRO A 1 90 ? 12.991 -3.315 -2.817 1.00 98.19 90 PRO A O 1
ATOM 762 N N . GLY A 1 91 ? 13.605 -1.475 -1.656 1.00 97.56 91 GLY A N 1
ATOM 763 C CA . GLY A 1 91 ? 12.997 -0.502 -2.554 1.00 97.56 91 GLY A CA 1
ATOM 764 C C . GLY A 1 91 ? 13.453 -0.681 -3.999 1.00 97.56 91 GLY A C 1
ATOM 765 O O . GLY A 1 91 ? 14.624 -0.922 -4.282 1.00 97.56 91 GLY A O 1
ATOM 766 N N . LEU A 1 92 ? 12.516 -0.548 -4.938 1.00 97.81 92 LEU A N 1
ATOM 767 C CA . LEU A 1 92 ? 12.826 -0.622 -6.368 1.00 97.81 92 LEU A CA 1
ATOM 768 C C . LEU A 1 92 ? 13.594 0.613 -6.872 1.00 97.81 92 LEU A C 1
ATOM 770 O O . LEU A 1 92 ? 14.171 0.573 -7.959 1.00 97.81 92 LEU A O 1
ATOM 774 N N . TYR A 1 93 ? 13.566 1.720 -6.122 1.00 96.81 93 TYR A N 1
ATOM 775 C CA . TYR A 1 93 ? 14.211 2.982 -6.491 1.00 96.81 93 TYR A CA 1
ATOM 776 C C . TYR A 1 93 ? 15.485 3.301 -5.703 1.00 96.81 93 TYR A C 1
ATOM 778 O O . TYR A 1 93 ? 16.454 3.777 -6.295 1.00 96.81 93 TYR A O 1
ATOM 786 N N . ASP A 1 94 ? 15.487 3.071 -4.391 1.00 91.19 94 ASP A N 1
ATOM 787 C CA . ASP A 1 94 ? 16.614 3.376 -3.511 1.00 91.19 94 ASP A CA 1
ATOM 788 C C . ASP A 1 94 ? 16.854 2.258 -2.482 1.00 91.19 94 ASP A C 1
ATOM 790 O O . ASP A 1 94 ? 15.994 1.410 -2.242 1.00 91.19 94 ASP A O 1
ATOM 794 N N . ASP A 1 95 ? 18.040 2.269 -1.869 1.00 85.56 95 ASP A N 1
ATOM 795 C CA . ASP A 1 95 ? 18.465 1.261 -0.887 1.00 85.56 95 ASP A CA 1
ATOM 796 C C . ASP A 1 95 ? 17.883 1.498 0.526 1.00 85.56 95 ASP A C 1
ATOM 798 O O . ASP A 1 95 ? 18.191 0.750 1.457 1.00 85.56 95 ASP A O 1
ATOM 802 N N . GLY A 1 96 ? 17.098 2.566 0.723 1.00 88.44 96 GLY A N 1
ATOM 803 C CA . GLY A 1 96 ? 16.584 2.986 2.034 1.00 88.44 96 GLY A CA 1
ATOM 804 C C . GLY A 1 96 ? 15.090 2.730 2.242 1.00 88.44 96 GLY A C 1
ATOM 805 O O . GLY A 1 96 ? 14.640 2.613 3.383 1.00 88.44 96 GLY A O 1
ATOM 806 N N . GLY A 1 97 ? 14.329 2.655 1.155 1.00 96.12 97 GLY A N 1
ATOM 807 C CA . GLY A 1 97 ? 12.904 2.382 1.133 1.00 96.12 97 GLY A CA 1
ATOM 808 C C . GLY A 1 97 ? 12.582 0.910 0.904 1.00 96.12 97 GLY A C 1
ATOM 809 O O . GLY A 1 97 ? 13.448 0.039 0.798 1.00 96.12 97 GLY A O 1
ATOM 810 N N . PHE A 1 98 ? 11.286 0.637 0.822 1.00 98.56 98 PHE A N 1
ATOM 811 C CA . PHE A 1 98 ? 10.735 -0.696 0.642 1.00 98.56 98 PHE A CA 1
ATOM 812 C C . PHE A 1 98 ? 9.671 -0.695 -0.446 1.00 98.56 98 PHE A C 1
ATOM 814 O O . PHE A 1 98 ? 8.932 0.276 -0.613 1.00 98.56 98 PHE A O 1
ATOM 821 N N . SER A 1 99 ? 9.561 -1.817 -1.147 1.00 98.75 99 SER A N 1
ATOM 822 C CA . SER A 1 99 ? 8.483 -2.079 -2.097 1.00 98.75 99 SER A CA 1
ATOM 823 C C . SER A 1 99 ? 7.670 -3.289 -1.646 1.00 98.75 99 SER A C 1
ATOM 825 O O . SER A 1 99 ? 8.169 -4.168 -0.939 1.00 98.75 99 SER A O 1
ATOM 827 N N . PHE A 1 100 ? 6.397 -3.327 -2.040 1.00 98.81 100 PHE A N 1
ATOM 828 C CA . PHE A 1 100 ? 5.453 -4.351 -1.591 1.00 98.81 100 PHE A CA 1
ATOM 829 C C . PHE A 1 100 ? 5.016 -5.221 -2.767 1.00 98.81 100 PHE A C 1
ATOM 831 O O . PHE A 1 100 ? 4.217 -4.785 -3.596 1.00 98.81 100 PHE A O 1
ATOM 838 N N . GLU A 1 101 ? 5.555 -6.436 -2.847 1.00 98.88 101 GLU A N 1
ATOM 839 C CA . GLU A 1 101 ? 5.266 -7.394 -3.920 1.00 98.88 101 GLU A CA 1
ATOM 840 C C . GLU A 1 101 ? 4.096 -8.303 -3.525 1.00 98.88 101 GLU A C 1
ATOM 842 O O . GLU A 1 101 ? 4.075 -8.851 -2.424 1.00 98.88 101 GLU A O 1
ATOM 847 N N . SER A 1 102 ? 3.128 -8.509 -4.415 1.00 98.88 102 SER A N 1
ATOM 848 C CA . SER A 1 102 ? 2.028 -9.450 -4.174 1.00 98.88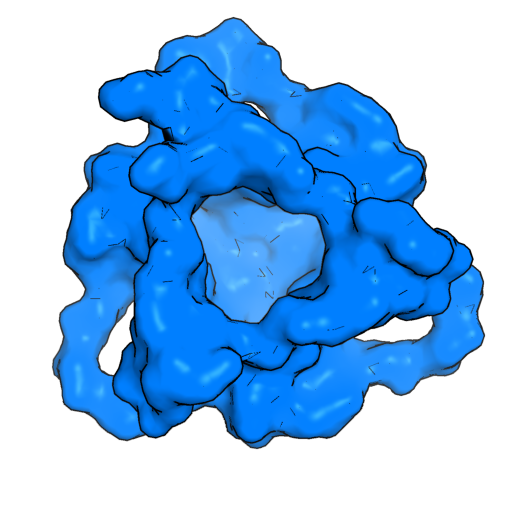 102 SER A CA 1
ATOM 849 C C . SER A 1 102 ? 2.529 -10.897 -4.104 1.00 98.88 102 SER A C 1
ATOM 851 O O . SER A 1 102 ? 3.279 -11.351 -4.969 1.00 98.88 102 SER A O 1
ATOM 853 N N . VAL A 1 103 ? 2.064 -11.673 -3.116 1.00 98.62 103 VAL A N 1
ATOM 854 C CA . VAL A 1 103 ? 2.443 -13.096 -3.023 1.00 98.62 103 VAL A CA 1
ATOM 855 C C . VAL A 1 103 ? 1.772 -13.973 -4.080 1.00 98.62 103 VAL A C 1
ATOM 857 O O . VAL A 1 103 ? 2.332 -14.998 -4.464 1.00 98.62 103 VAL A O 1
ATOM 860 N N . ASN A 1 104 ? 0.573 -13.603 -4.543 1.00 98.50 104 ASN A N 1
ATOM 861 C CA . ASN A 1 104 ? -0.179 -14.363 -5.544 1.00 98.50 104 ASN A CA 1
ATOM 862 C C . ASN A 1 104 ? -0.068 -13.802 -6.967 1.00 98.50 104 ASN A C 1
ATOM 864 O O . ASN A 1 104 ? -0.484 -14.484 -7.901 1.00 98.50 104 ASN A O 1
ATOM 868 N N . TYR A 1 105 ? 0.556 -12.633 -7.134 1.00 98.62 105 TYR A N 1
ATOM 869 C CA . TYR A 1 105 ? 0.973 -12.076 -8.422 1.00 98.62 105 TYR A CA 1
ATOM 870 C C . TYR A 1 105 ? 2.454 -11.652 -8.367 1.00 98.62 105 TYR A C 1
ATOM 872 O O . TYR A 1 105 ? 2.746 -10.458 -8.290 1.00 98.62 105 TYR A O 1
ATOM 880 N N . PRO A 1 106 ? 3.410 -12.601 -8.405 1.00 98.38 106 PRO A N 1
ATOM 881 C CA . PRO A 1 106 ? 4.835 -12.270 -8.415 1.00 98.38 106 PRO A CA 1
ATOM 882 C C . PRO A 1 106 ? 5.204 -11.326 -9.567 1.00 98.38 106 PRO A C 1
ATOM 884 O O . PRO A 1 106 ? 4.706 -11.469 -10.686 1.00 98.38 106 PRO A O 1
ATOM 887 N N . GLY A 1 107 ? 6.075 -10.356 -9.293 1.00 98.56 107 GLY A N 1
ATOM 888 C CA . GLY A 1 107 ? 6.411 -9.265 -10.212 1.00 98.56 107 GLY A CA 1
ATOM 889 C C . GLY A 1 107 ? 5.379 -8.131 -10.275 1.00 98.56 107 GLY A C 1
ATOM 890 O O . GLY A 1 107 ? 5.564 -7.199 -11.061 1.00 98.56 107 GLY A O 1
ATOM 891 N N . TYR A 1 108 ? 4.312 -8.184 -9.469 1.00 98.88 108 TYR A N 1
ATOM 892 C CA . TYR A 1 108 ? 3.374 -7.078 -9.289 1.00 98.88 108 TYR A CA 1
ATOM 893 C C . TYR A 1 108 ? 3.581 -6.405 -7.938 1.00 98.88 108 TYR A C 1
ATOM 895 O O . TYR A 1 108 ? 3.681 -7.068 -6.904 1.00 98.88 108 TYR A O 1
ATOM 903 N N . TYR A 1 109 ? 3.573 -5.076 -7.955 1.00 98.94 109 TYR A N 1
ATOM 904 C CA . TYR A 1 109 ? 3.888 -4.243 -6.804 1.00 98.94 109 TYR A CA 1
ATOM 905 C C . TYR A 1 109 ? 2.775 -3.246 -6.523 1.00 98.94 109 TYR A C 1
ATOM 907 O O . TYR A 1 109 ? 2.115 -2.750 -7.444 1.00 98.94 109 TYR A O 1
ATOM 915 N N . ILE A 1 110 ? 2.587 -2.937 -5.242 1.00 98.94 110 ILE A N 1
ATOM 916 C CA . ILE A 1 110 ? 1.824 -1.758 -4.842 1.00 98.94 110 ILE A CA 1
ATOM 917 C C . ILE A 1 110 ? 2.600 -0.531 -5.306 1.00 98.94 110 ILE A C 1
ATOM 919 O O . ILE A 1 110 ? 3.760 -0.349 -4.939 1.00 98.94 110 ILE A O 1
ATOM 923 N N . ARG A 1 111 ? 1.940 0.331 -6.075 1.00 98.81 111 ARG A N 1
ATOM 924 C CA . ARG A 1 111 ? 2.457 1.651 -6.426 1.00 98.81 111 ARG A CA 1
ATOM 925 C C . ARG A 1 111 ? 1.350 2.678 -6.448 1.00 98.81 111 ARG A C 1
ATOM 927 O O . ARG A 1 111 ? 0.186 2.327 -6.660 1.00 98.81 111 ARG A O 1
ATOM 934 N N . HIS A 1 112 ? 1.701 3.946 -6.291 1.00 98.81 112 HIS A N 1
ATOM 935 C CA . HIS A 1 112 ? 0.745 5.003 -6.594 1.00 98.81 112 HIS A CA 1
ATOM 936 C C . HIS A 1 112 ? 0.700 5.307 -8.103 1.00 98.81 112 HIS A C 1
ATOM 938 O O . HIS A 1 112 ? 1.625 5.029 -8.864 1.00 98.81 112 HIS A O 1
ATOM 944 N N . GLN A 1 113 ? -0.443 5.805 -8.567 1.00 98.50 113 GLN A N 1
ATOM 945 C CA . GLN A 1 113 ? -0.631 6.421 -9.875 1.00 98.50 113 GLN A CA 1
ATOM 946 C C . GLN A 1 113 ? -1.644 7.540 -9.719 1.00 98.50 113 GLN A C 1
ATOM 948 O O . GLN A 1 113 ? -2.781 7.281 -9.321 1.00 98.50 113 GLN A O 1
ATOM 953 N N . ASN A 1 114 ? -1.262 8.776 -10.043 1.00 96.94 114 ASN A N 1
ATOM 954 C CA . ASN A 1 114 ? -2.121 9.942 -9.804 1.00 96.94 114 ASN A CA 1
ATOM 955 C C . ASN A 1 114 ? -2.664 9.956 -8.360 1.00 96.94 114 ASN A C 1
ATOM 957 O O . ASN A 1 114 ? -3.846 10.200 -8.130 1.00 96.94 114 ASN A O 1
ATOM 961 N N . TYR A 1 115 ? -1.788 9.640 -7.401 1.00 98.19 115 TYR A N 1
ATOM 962 C CA . TYR A 1 115 ? -2.054 9.522 -5.965 1.00 98.19 115 TYR A CA 1
ATOM 963 C C . TYR A 1 115 ? -2.901 8.335 -5.493 1.00 98.19 115 TYR A C 1
ATOM 965 O O . TYR A 1 115 ? -2.940 8.114 -4.291 1.00 98.19 115 TYR A O 1
ATOM 973 N N . GLN A 1 116 ? -3.546 7.552 -6.358 1.00 98.81 116 GLN A N 1
ATOM 974 C CA . GLN A 1 116 ? -4.270 6.340 -5.942 1.00 98.81 116 GLN A CA 1
ATOM 975 C C . GLN A 1 116 ? -3.351 5.116 -5.976 1.00 98.81 116 GLN A C 1
ATOM 977 O O . GLN A 1 116 ? -2.501 5.020 -6.859 1.00 98.81 116 GLN A O 1
ATOM 982 N N . LEU A 1 117 ? -3.513 4.177 -5.042 1.00 98.88 117 LEU A N 1
ATOM 983 C CA . LEU A 1 117 ? -2.751 2.930 -5.032 1.00 98.88 117 LEU A CA 1
ATOM 984 C C . LEU A 1 117 ? -3.363 1.862 -5.941 1.00 98.88 117 LEU A C 1
ATOM 986 O O . LEU A 1 117 ? -4.561 1.568 -5.893 1.00 98.88 117 LEU A O 1
ATOM 990 N N . TYR A 1 118 ? -2.488 1.226 -6.708 1.00 98.88 118 TYR A N 1
ATOM 991 C CA . TYR A 1 118 ? -2.794 0.125 -7.610 1.00 98.88 118 TYR A CA 1
ATOM 992 C C . TYR A 1 118 ? -1.782 -1.003 -7.438 1.00 98.88 118 TYR A C 1
ATOM 994 O O . TYR A 1 118 ? -0.657 -0.785 -6.984 1.00 98.88 118 TYR A O 1
ATOM 1002 N N . LEU A 1 119 ? -2.186 -2.202 -7.846 1.00 98.88 119 LEU A N 1
ATOM 1003 C CA . LEU A 1 119 ? -1.293 -3.329 -8.052 1.00 98.88 119 LEU A CA 1
ATOM 1004 C C . LEU A 1 119 ? -0.934 -3.400 -9.537 1.00 98.88 119 LEU A C 1
ATOM 1006 O O . LEU A 1 119 ? -1.773 -3.754 -10.364 1.00 98.88 119 LEU A O 1
ATOM 1010 N N . HIS A 1 120 ? 0.316 -3.113 -9.879 1.00 98.81 120 HIS A N 1
ATOM 1011 C CA . HIS A 1 120 ? 0.771 -3.138 -11.267 1.00 98.81 120 HIS A CA 1
ATOM 1012 C C . HIS A 1 120 ? 2.009 -4.002 -11.451 1.00 98.81 120 HIS A C 1
ATOM 1014 O O . HIS A 1 120 ? 2.838 -4.118 -10.552 1.00 98.81 120 HIS A O 1
ATOM 1020 N N . GLN A 1 121 ? 2.132 -4.589 -12.641 1.00 98.75 121 GLN A N 1
ATOM 1021 C CA . GLN A 1 121 ? 3.323 -5.327 -13.036 1.00 98.75 121 GLN A CA 1
ATOM 1022 C C . GLN A 1 121 ? 4.503 -4.366 -13.178 1.00 98.75 121 GLN A C 1
ATOM 1024 O O . GLN A 1 121 ? 4.345 -3.295 -13.766 1.00 98.75 121 GLN A O 1
ATOM 1029 N N . LEU A 1 122 ? 5.668 -4.762 -12.669 1.00 98.38 122 LEU A N 1
ATOM 1030 C CA . LEU A 1 122 ? 6.909 -4.014 -12.834 1.00 98.38 122 LEU A CA 1
ATOM 1031 C C . LEU A 1 122 ? 7.231 -3.810 -14.319 1.00 98.38 122 LEU A C 1
ATOM 1033 O O . LEU A 1 122 ? 7.403 -4.775 -15.064 1.00 98.38 122 LEU A O 1
ATOM 1037 N N . ASP A 1 123 ? 7.354 -2.548 -14.730 1.00 97.62 123 ASP A N 1
ATOM 1038 C CA . ASP A 1 123 ? 7.703 -2.161 -16.104 1.00 97.62 123 ASP A CA 1
ATOM 1039 C C . ASP A 1 123 ? 9.174 -1.727 -16.266 1.00 97.62 123 ASP A C 1
ATOM 1041 O O . ASP A 1 123 ? 9.611 -1.420 -17.374 1.00 97.62 123 ASP A O 1
ATOM 1045 N N . ASN A 1 124 ? 9.951 -1.759 -15.175 1.00 93.25 124 ASN A N 1
ATOM 1046 C CA . ASN A 1 124 ? 11.350 -1.319 -15.081 1.00 93.25 124 ASN A CA 1
ATOM 1047 C C . ASN A 1 124 ? 11.589 0.163 -15.423 1.00 93.25 124 ASN A C 1
ATOM 1049 O O . ASN A 1 124 ? 12.734 0.570 -15.628 1.00 93.25 124 ASN A O 1
ATOM 1053 N N . SER A 1 125 ? 10.541 0.986 -15.488 1.00 98.38 125 SER A N 1
ATOM 1054 C CA . SER A 1 125 ? 10.700 2.430 -15.600 1.00 98.38 125 SER A CA 1
ATOM 1055 C C . SER A 1 125 ? 11.122 3.030 -14.259 1.00 98.38 125 SER A C 1
ATOM 1057 O O . SER A 1 125 ? 10.693 2.605 -13.186 1.00 98.38 125 SER A O 1
ATOM 1059 N N . GLU A 1 126 ? 11.939 4.081 -14.309 1.00 98.19 126 GLU A N 1
ATOM 1060 C CA . GLU A 1 126 ? 12.337 4.808 -13.101 1.00 98.19 126 GLU A CA 1
ATOM 1061 C C . GLU A 1 126 ? 11.122 5.395 -12.365 1.00 98.19 126 GLU A C 1
ATOM 1063 O O . GLU A 1 126 ? 11.093 5.417 -11.136 1.00 98.19 126 GLU A O 1
ATOM 1068 N N . LEU A 1 127 ? 10.101 5.841 -13.109 1.00 98.38 127 LEU A N 1
ATOM 1069 C CA . LEU A 1 127 ? 8.865 6.358 -12.524 1.00 98.38 127 LEU A CA 1
ATOM 1070 C C . LEU A 1 127 ? 8.126 5.271 -11.741 1.00 98.38 127 LEU A C 1
ATOM 1072 O O . LEU A 1 127 ? 7.757 5.515 -10.598 1.00 98.38 127 LEU A O 1
ATOM 1076 N N . PHE A 1 128 ? 7.971 4.069 -12.305 1.00 98.75 128 PHE A N 1
ATOM 1077 C CA . PHE A 1 128 ? 7.370 2.949 -11.583 1.00 98.75 128 PHE A CA 1
ATOM 1078 C C . PHE A 1 128 ? 8.137 2.650 -10.299 1.00 98.75 128 PHE A C 1
ATOM 1080 O O . PHE A 1 128 ? 7.532 2.528 -9.238 1.00 98.75 128 PHE A O 1
ATOM 1087 N N . ASN A 1 129 ? 9.466 2.562 -10.386 1.00 98.50 129 ASN A N 1
ATOM 1088 C CA . ASN A 1 129 ? 10.308 2.261 -9.233 1.00 98.50 129 ASN A CA 1
ATOM 1089 C C . ASN A 1 129 ? 10.104 3.293 -8.117 1.00 98.50 129 ASN A C 1
ATOM 1091 O O . ASN A 1 129 ? 9.943 2.926 -6.953 1.00 98.50 129 ASN A O 1
ATOM 1095 N N . LYS A 1 130 ? 10.057 4.580 -8.477 1.00 98.50 130 LYS A N 1
ATOM 1096 C CA . LYS A 1 130 ? 9.768 5.688 -7.558 1.00 98.50 130 LYS A CA 1
ATOM 1097 C C . LYS A 1 130 ? 8.366 5.594 -6.956 1.00 98.50 130 LYS A C 1
ATOM 1099 O O . LYS A 1 130 ? 8.215 5.763 -5.752 1.00 98.50 130 LYS A O 1
ATOM 1104 N N . ASP A 1 131 ? 7.361 5.305 -7.778 1.00 98.81 131 ASP A N 1
ATOM 1105 C CA . ASP A 1 131 ? 5.960 5.210 -7.358 1.00 98.81 131 ASP A CA 1
ATOM 1106 C C . ASP A 1 131 ? 5.673 3.994 -6.461 1.00 98.81 131 ASP A C 1
ATOM 1108 O O . ASP A 1 131 ? 4.688 3.981 -5.719 1.00 98.81 131 ASP A O 1
ATOM 1112 N N . ALA A 1 132 ? 6.512 2.960 -6.558 1.00 98.75 132 ALA A N 1
ATOM 1113 C CA . ALA A 1 132 ? 6.406 1.696 -5.835 1.00 98.75 132 ALA A CA 1
ATOM 1114 C C . ALA A 1 132 ? 7.311 1.611 -4.594 1.00 98.75 132 ALA A C 1
ATOM 1116 O O . ALA A 1 132 ? 7.382 0.550 -3.970 1.00 98.75 132 ALA A O 1
ATOM 1117 N N . THR A 1 133 ? 8.039 2.676 -4.249 1.00 98.75 133 THR A N 1
ATOM 1118 C CA . THR A 1 133 ? 8.976 2.681 -3.116 1.00 98.75 133 THR A CA 1
ATOM 1119 C C . THR A 1 133 ? 8.465 3.592 -2.001 1.00 98.75 133 THR A C 1
ATOM 1121 O O . THR A 1 133 ? 8.087 4.743 -2.233 1.00 98.75 133 THR A O 1
ATOM 1124 N N . PHE A 1 134 ? 8.460 3.070 -0.775 1.00 98.69 134 PHE A N 1
ATOM 1125 C CA . PHE A 1 134 ? 7.941 3.748 0.407 1.00 98.69 134 PHE A CA 1
ATOM 1126 C C . PHE A 1 134 ? 8.889 3.616 1.600 1.00 98.69 134 PHE A C 1
ATOM 1128 O O . PHE A 1 134 ? 9.468 2.556 1.838 1.00 98.69 134 PHE A O 1
ATOM 1135 N N . SER A 1 135 ? 8.988 4.666 2.406 1.00 98.06 135 SER A N 1
ATOM 1136 C CA . SER A 1 135 ? 9.650 4.626 3.710 1.00 98.06 135 SER A CA 1
ATOM 1137 C C . SER A 1 135 ? 8.675 4.122 4.769 1.00 98.06 135 SER A C 1
ATOM 1139 O O . SER A 1 135 ? 7.568 4.645 4.897 1.00 98.06 135 SER A O 1
ATOM 1141 N N . ILE A 1 136 ? 9.082 3.132 5.566 1.00 96.88 136 ILE A N 1
ATOM 1142 C CA . ILE A 1 136 ? 8.300 2.678 6.723 1.00 96.88 136 ILE A CA 1
ATOM 1143 C C . ILE A 1 136 ? 8.630 3.587 7.905 1.00 96.88 136 ILE A C 1
ATOM 1145 O O . ILE A 1 136 ? 9.758 3.597 8.396 1.00 96.88 136 ILE A O 1
ATOM 1149 N N . VAL A 1 137 ? 7.640 4.335 8.384 1.00 96.50 137 VAL A N 1
ATOM 1150 C CA . VAL A 1 137 ? 7.786 5.253 9.519 1.00 96.50 137 VAL A CA 1
ATOM 1151 C C . VAL A 1 137 ? 6.879 4.842 10.675 1.00 96.50 137 VAL A C 1
ATOM 1153 O O . VAL A 1 137 ? 6.014 3.970 10.552 1.00 96.50 137 VAL A O 1
ATOM 1156 N N . LYS A 1 138 ? 7.080 5.465 11.839 1.00 95.19 138 LYS A N 1
ATOM 1157 C CA . LYS A 1 138 ? 6.205 5.261 12.996 1.00 95.19 138 LYS A CA 1
ATOM 1158 C C . LYS A 1 138 ? 4.783 5.733 12.666 1.00 95.19 138 LYS A C 1
ATOM 1160 O O . LYS A 1 138 ? 4.614 6.813 12.110 1.00 95.19 138 LYS A O 1
ATOM 1165 N N . GLY A 1 139 ? 3.788 4.938 13.060 1.00 89.25 139 GLY A N 1
ATOM 1166 C CA . GLY A 1 139 ? 2.377 5.309 12.978 1.00 89.25 139 GLY A CA 1
ATOM 1167 C C . GLY A 1 139 ? 2.072 6.617 13.711 1.00 89.25 139 GLY A C 1
ATOM 1168 O O . GLY A 1 139 ? 2.733 6.957 14.699 1.00 89.25 139 GLY A O 1
ATOM 1169 N N . PHE A 1 140 ? 1.055 7.337 13.241 1.00 91.50 140 PHE A N 1
ATOM 1170 C CA . PHE A 1 140 ? 0.681 8.641 13.800 1.00 91.50 140 PHE A CA 1
ATOM 1171 C C . PHE A 1 140 ? -0.060 8.532 15.136 1.00 91.50 140 PHE A C 1
ATOM 1173 O O . PHE A 1 140 ? 0.018 9.437 15.963 1.00 91.50 140 PHE A O 1
ATOM 1180 N N . ILE A 1 141 ? -0.726 7.401 15.371 1.00 87.25 141 ILE A N 1
ATOM 1181 C CA . ILE A 1 141 ? -1.469 7.117 16.601 1.00 87.25 141 ILE A CA 1
ATOM 1182 C C . ILE A 1 141 ? -0.810 5.989 17.402 1.00 87.25 141 ILE A C 1
ATOM 1184 O O . ILE A 1 141 ? -0.233 5.054 16.830 1.00 87.25 141 ILE A O 1
ATOM 1188 N N . GLN A 1 142 ? -0.871 6.110 18.732 1.00 63.41 142 GLN A N 1
ATOM 1189 C CA . GLN A 1 142 ? -0.332 5.131 19.686 1.00 63.41 142 GLN A CA 1
ATOM 1190 C C . GLN A 1 142 ? -1.330 4.020 19.984 1.00 63.41 142 GLN A C 1
ATOM 1192 O O . GLN A 1 142 ? -2.518 4.345 20.184 1.00 63.41 142 GLN A O 1
#

Foldseek 3Di:
DKKWKAQPLDGQWTWFDDPFFTFTDHQDDPVRLQRRIWDWAQQLQGRVWTFTARPNRRQWTFFADPQTTGTDGDPVDNVRSQRRTWHWAQQLQDRQWTWTARPVDGQWTWFDDPGTTGTGHDPSDNVRSSRRTIHMDDRPDD

Secondary structure (DSSP, 8-state):
--EEEEESSSTT-EEEEETTEEEEE---SHHHHHHT-EEEEE-SS-TTSEEEEESSSTTEEEEEETTEEEEEE----HHHHHHT-EEEEE-SS-SSSEEEEESSSTTEEEEEETTEEEEEE----HHHHHHT-EEEEE-S--

Radius of gyration: 13.55 Å; chains: 1; bounding box: 32×35×36 Å

pLDDT: mean 97.37, std 3.91, range [63.41, 98.94]